Protein AF-A0A4R5XJB1-F1 (afdb_monomer)

Secondary structure (DSSP, 8-state):
-HHHHHHHHHHHHHHHHHHHHHH-----THHHHHHHHHHHHHHHHTT-HHHHHHHHHHHHHHHHHHHHHHH-

Radius of gyration: 12.3 Å; Cα contacts (8 Å, |Δi|>4): 86; chains: 1; bounding box: 27×18×34 Å

Mean predicted aligned error: 3.43 Å

Sequence (72 aa):
MKIKASFLFFLAGILIWVPKLLMQLESPIWLTFVLGAAGLAFAIASRHFLLMAANFLLMISVFILMGIENYM

Nearest PDB structures (foldseek):
  3ro3-assembly1_A  TM=8.207E-01  e=6.209E+00  Mus musculus

Foldseek 3Di:
DLLVLLVVLLVVLCVQVVCCVPVVDPGPNVSSLVSLVSSLVSCVVVVPVVSNVSSVCSNVVSVVVVCVVPPD

Solvent-accessible surface area (backbone atoms only — not comparable to full-atom values): 3657 Å² total; per-residue (Å²): 110,52,55,60,52,15,50,49,26,36,51,56,18,46,67,52,47,49,46,34,74,76,66,66,46,98,58,75,56,68,53,22,28,55,26,8,52,53,10,23,54,29,11,58,77,55,70,37,63,71,48,28,53,52,12,47,50,51,26,53,48,40,58,54,49,53,46,49,72,75,75,107

Structure (mmCIF, N/CA/C/O backbone):
data_AF-A0A4R5XJB1-F1
#
_entry.id   AF-A0A4R5XJB1-F1
#
loop_
_atom_site.group_PDB
_atom_site.id
_atom_site.type_symbol
_atom_site.label_atom_id
_atom_site.label_alt_id
_atom_site.label_comp_id
_atom_site.label_asym_id
_atom_site.label_entity_id
_atom_site.label_seq_id
_atom_site.pdbx_PDB_ins_code
_atom_site.Cartn_x
_atom_site.Cartn_y
_atom_site.Cartn_z
_atom_site.occupancy
_atom_site.B_iso_or_equiv
_atom_site.auth_seq_id
_atom_site.auth_comp_id
_atom_site.auth_asym_id
_atom_site.auth_atom_id
_atom_site.pdbx_PDB_model_num
ATOM 1 N N . MET A 1 1 ? -13.011 -6.884 13.497 1.00 70.12 1 MET A N 1
ATOM 2 C CA . MET A 1 1 ? -12.992 -7.713 12.265 1.00 70.12 1 MET A CA 1
ATOM 3 C C . MET A 1 1 ? -12.636 -6.916 11.010 1.00 70.12 1 MET A C 1
ATOM 5 O O . MET A 1 1 ? -11.683 -7.299 10.350 1.00 70.12 1 MET A O 1
ATOM 9 N N . LYS A 1 2 ? -13.303 -5.788 10.717 1.00 81.69 2 LYS A N 1
ATOM 10 C CA . LYS A 1 2 ? -13.079 -4.966 9.503 1.00 81.69 2 LYS A CA 1
ATOM 11 C C . LYS A 1 2 ? -11.614 -4.558 9.254 1.00 81.69 2 LYS A C 1
ATOM 13 O O . LYS A 1 2 ? -11.124 -4.685 8.142 1.00 81.69 2 LYS A O 1
ATOM 18 N N . ILE A 1 3 ? -10.893 -4.164 10.307 1.00 89.81 3 ILE A N 1
ATOM 19 C CA . ILE A 1 3 ? -9.476 -3.783 10.200 1.00 89.81 3 ILE A CA 1
ATOM 20 C C . ILE A 1 3 ? -8.555 -4.954 9.824 1.00 89.81 3 ILE A C 1
ATOM 22 O O . ILE A 1 3 ? -7.642 -4.788 9.024 1.00 89.81 3 ILE A O 1
ATOM 26 N N . LYS A 1 4 ? -8.835 -6.159 10.344 1.00 92.06 4 LYS A N 1
ATOM 27 C CA . LYS A 1 4 ? -8.074 -7.374 10.015 1.00 92.06 4 LYS A CA 1
ATOM 28 C C . LYS A 1 4 ? -8.268 -7.749 8.545 1.00 92.06 4 LYS A C 1
ATOM 30 O O . LYS A 1 4 ? -7.308 -8.129 7.894 1.00 92.06 4 LYS A O 1
ATOM 35 N N . ALA A 1 5 ? -9.488 -7.583 8.026 1.00 92.06 5 ALA A N 1
ATOM 36 C CA . ALA A 1 5 ? -9.777 -7.777 6.607 1.00 92.06 5 ALA A CA 1
ATOM 37 C C . ALA A 1 5 ? -9.009 -6.771 5.735 1.00 92.06 5 ALA A C 1
ATOM 39 O O . ALA A 1 5 ? -8.324 -7.181 4.809 1.00 92.06 5 ALA A O 1
ATOM 40 N N . SER A 1 6 ? -9.037 -5.475 6.075 1.00 93.88 6 SER A N 1
ATOM 41 C CA . SER A 1 6 ? -8.249 -4.451 5.369 1.00 93.88 6 SER A CA 1
ATOM 42 C C . SER A 1 6 ? -6.749 -4.775 5.340 1.00 93.88 6 SER A C 1
ATOM 44 O O . SER A 1 6 ? -6.114 -4.677 4.294 1.00 93.88 6 SER A O 1
ATOM 46 N N . PHE A 1 7 ? -6.195 -5.221 6.470 1.00 95.50 7 PHE A N 1
ATOM 47 C CA . PHE A 1 7 ? -4.794 -5.626 6.558 1.00 95.50 7 PHE A CA 1
ATOM 48 C C . PHE A 1 7 ? -4.484 -6.882 5.727 1.00 95.50 7 PHE A C 1
ATOM 50 O O . PHE A 1 7 ? -3.445 -6.936 5.078 1.00 95.50 7 PHE A O 1
ATOM 57 N N . LEU A 1 8 ? -5.390 -7.866 5.692 1.00 96.62 8 LEU A N 1
ATOM 58 C CA . LEU A 1 8 ? -5.257 -9.051 4.836 1.00 96.62 8 LEU A CA 1
ATOM 59 C C . LEU A 1 8 ? -5.237 -8.684 3.348 1.00 96.62 8 LEU A C 1
ATOM 61 O O . LEU A 1 8 ? -4.380 -9.179 2.622 1.00 96.62 8 LEU A O 1
ATOM 65 N N . PHE A 1 9 ? -6.133 -7.798 2.901 1.00 96.12 9 PHE A N 1
ATOM 66 C CA . PHE A 1 9 ? -6.140 -7.317 1.515 1.00 96.12 9 PHE A CA 1
ATOM 67 C C . PHE A 1 9 ? -4.859 -6.559 1.165 1.00 96.12 9 PHE A C 1
ATOM 69 O O . PHE A 1 9 ? -4.275 -6.796 0.108 1.00 96.12 9 PHE A O 1
ATOM 76 N N . PHE A 1 10 ? -4.380 -5.716 2.081 1.00 96.12 10 PHE A N 1
ATOM 77 C CA . PHE A 1 10 ? -3.114 -5.011 1.919 1.00 96.12 10 PHE A CA 1
ATOM 78 C C . PHE A 1 10 ? -1.928 -5.979 1.782 1.00 96.12 10 PHE A C 1
ATOM 80 O O . PHE A 1 10 ? -1.142 -5.861 0.843 1.00 96.12 10 PHE A O 1
ATOM 87 N N . LEU A 1 11 ? -1.821 -6.971 2.673 1.00 96.94 11 LEU A N 1
ATOM 88 C CA . LEU A 1 11 ? -0.767 -7.987 2.613 1.00 96.94 11 LEU A CA 1
ATOM 89 C C . LEU A 1 11 ? -0.835 -8.813 1.328 1.00 96.94 11 LEU A C 1
ATOM 91 O O . LEU A 1 11 ? 0.193 -9.021 0.692 1.00 96.94 11 LEU A O 1
ATOM 95 N N . ALA A 1 12 ? -2.028 -9.255 0.923 1.00 95.44 12 ALA A N 1
ATOM 96 C CA . ALA A 1 12 ? -2.211 -9.999 -0.320 1.00 95.44 12 ALA A CA 1
ATOM 97 C C . ALA A 1 12 ? -1.771 -9.174 -1.539 1.00 95.44 12 ALA A C 1
ATOM 99 O O . ALA A 1 12 ? -1.085 -9.694 -2.413 1.00 95.44 12 ALA A O 1
ATOM 100 N N . GLY A 1 13 ? -2.104 -7.879 -1.574 1.00 95.19 13 GLY A N 1
ATOM 101 C CA . GLY A 1 13 ? -1.654 -6.988 -2.639 1.00 95.19 13 GLY A CA 1
ATOM 102 C C . GLY A 1 13 ? -0.134 -6.803 -2.638 1.00 95.19 13 GLY A C 1
ATOM 103 O O . GLY A 1 13 ? 0.486 -6.912 -3.692 1.00 95.19 13 GLY A O 1
ATOM 104 N N . ILE A 1 14 ? 0.496 -6.622 -1.472 1.00 95.00 14 ILE A N 1
ATOM 105 C CA . ILE A 1 14 ? 1.965 -6.562 -1.354 1.00 95.00 14 ILE A CA 1
ATOM 106 C C . ILE A 1 14 ? 2.626 -7.851 -1.849 1.00 95.00 14 ILE A C 1
ATOM 108 O O . ILE A 1 14 ? 3.628 -7.782 -2.556 1.00 95.00 14 ILE A O 1
ATOM 112 N N . LEU A 1 15 ? 2.068 -9.017 -1.520 1.00 94.44 15 LEU A N 1
ATOM 113 C CA . LEU A 1 15 ? 2.609 -10.309 -1.946 1.00 94.44 15 LEU A CA 1
ATOM 114 C C . LEU A 1 15 ? 2.571 -10.509 -3.464 1.00 94.44 15 LEU A C 1
ATOM 116 O O . LEU A 1 15 ? 3.348 -11.303 -3.975 1.00 94.44 15 LEU A O 1
ATOM 120 N N . ILE A 1 16 ? 1.706 -9.797 -4.184 1.00 92.44 16 ILE A N 1
ATOM 121 C CA . ILE A 1 16 ? 1.669 -9.812 -5.654 1.00 92.44 16 ILE A CA 1
ATOM 122 C C . ILE A 1 16 ? 2.566 -8.709 -6.226 1.00 92.44 16 ILE A C 1
ATOM 124 O O . ILE A 1 16 ? 3.286 -8.925 -7.202 1.00 92.44 16 ILE A O 1
ATOM 128 N N . TRP A 1 17 ? 2.541 -7.533 -5.598 1.00 93.75 17 TRP A N 1
ATOM 129 C CA . TRP A 1 17 ? 3.266 -6.343 -6.028 1.00 93.75 17 TRP A CA 1
ATOM 130 C C . TRP A 1 17 ? 4.786 -6.476 -5.877 1.00 93.75 17 TRP A C 1
ATOM 132 O O . TRP A 1 17 ? 5.527 -6.163 -6.804 1.00 93.75 17 TRP A O 1
ATOM 142 N N . VAL A 1 18 ? 5.266 -6.975 -4.732 1.00 93.12 18 VAL A N 1
ATOM 143 C CA . VAL A 1 18 ? 6.704 -7.065 -4.427 1.00 93.12 18 VAL A CA 1
ATOM 144 C C . VAL A 1 18 ? 7.438 -8.029 -5.367 1.00 93.12 18 VAL A C 1
ATOM 146 O O . VAL A 1 18 ? 8.465 -7.623 -5.911 1.00 93.12 18 VAL A O 1
ATOM 149 N N . PRO A 1 19 ? 6.956 -9.261 -5.629 1.00 90.75 19 PRO A N 1
ATOM 150 C CA . PRO A 1 19 ? 7.627 -10.155 -6.571 1.00 90.75 19 PRO A CA 1
ATOM 151 C C . PRO A 1 19 ? 7.650 -9.609 -8.000 1.00 90.75 19 PRO A C 1
ATOM 153 O O . PRO A 1 19 ? 8.647 -9.784 -8.693 1.00 90.75 19 PRO A O 1
ATOM 156 N N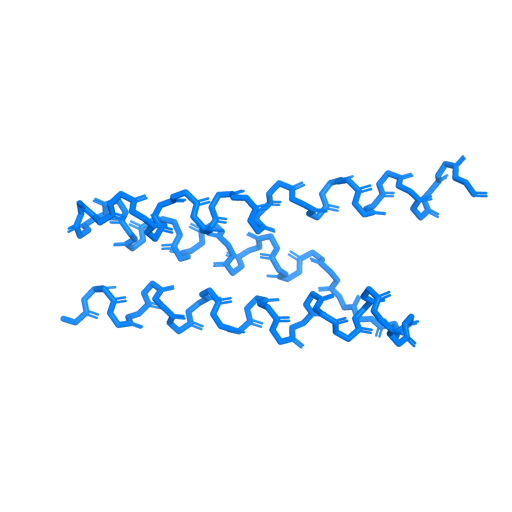 . LYS A 1 20 ? 6.602 -8.895 -8.435 1.00 88.25 20 LYS A N 1
ATOM 157 C CA . LYS A 1 20 ? 6.605 -8.218 -9.740 1.00 88.25 20 LYS A CA 1
ATOM 158 C C . LYS A 1 20 ? 7.714 -7.167 -9.808 1.00 88.25 20 LYS A C 1
ATOM 160 O O . LYS A 1 20 ? 8.470 -7.155 -10.770 1.00 88.25 20 LYS A O 1
ATOM 165 N N . LEU A 1 21 ? 7.847 -6.331 -8.774 1.00 87.88 21 LEU A N 1
ATOM 166 C CA . LEU A 1 21 ? 8.853 -5.266 -8.734 1.00 87.88 21 LEU A CA 1
ATOM 167 C C . LEU A 1 21 ? 10.289 -5.809 -8.64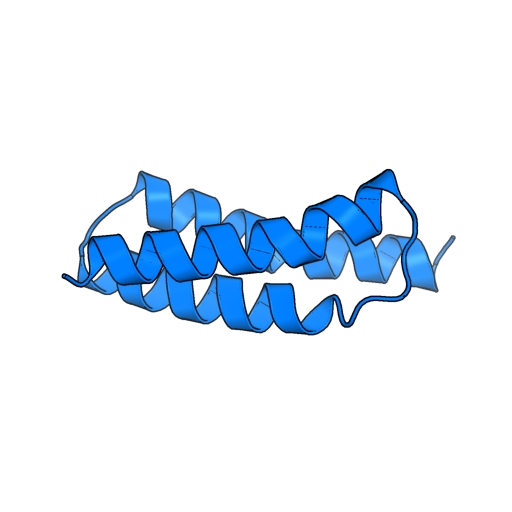9 1.00 87.88 21 LEU A C 1
ATOM 169 O O . LEU A 1 21 ? 11.171 -5.337 -9.358 1.00 87.88 21 LEU A O 1
ATOM 173 N N . LEU A 1 22 ? 10.537 -6.769 -7.753 1.00 91.94 22 LEU A N 1
ATOM 174 C CA . LEU A 1 22 ? 11.896 -7.213 -7.420 1.00 91.94 22 LEU A CA 1
ATOM 175 C C . LEU A 1 22 ? 12.387 -8.379 -8.276 1.00 91.94 22 LEU A C 1
ATOM 177 O O . LEU A 1 22 ? 13.587 -8.509 -8.492 1.00 91.94 22 LEU A O 1
ATOM 181 N N . MET A 1 23 ? 11.477 -9.245 -8.721 1.00 91.38 23 MET A N 1
ATOM 182 C CA . MET A 1 23 ? 11.813 -10.472 -9.449 1.00 91.38 23 MET A CA 1
ATOM 183 C C . MET A 1 23 ? 11.355 -10.425 -10.909 1.00 91.38 23 MET A C 1
ATOM 185 O O . MET A 1 23 ? 11.577 -11.395 -11.625 1.00 91.38 23 MET A O 1
ATOM 189 N N . GLN A 1 24 ? 10.703 -9.333 -11.339 1.00 83.19 24 GLN A N 1
ATOM 190 C CA . GLN A 1 24 ? 10.140 -9.167 -12.688 1.00 83.19 24 GLN A CA 1
ATOM 191 C C . GLN A 1 24 ? 9.226 -10.329 -13.103 1.00 83.19 24 GLN A C 1
ATOM 193 O O . GLN A 1 24 ? 9.071 -10.634 -14.282 1.00 83.19 24 GLN A O 1
ATOM 198 N N . LEU A 1 25 ? 8.611 -10.992 -12.119 1.00 84.94 25 LEU A N 1
ATOM 199 C CA . LEU A 1 25 ? 7.759 -12.143 -12.366 1.00 84.94 25 LEU A CA 1
ATOM 200 C C . LEU A 1 25 ? 6.500 -11.690 -13.106 1.00 84.94 25 LEU A C 1
ATOM 202 O O . LEU A 1 25 ? 5.862 -10.719 -12.692 1.00 84.94 25 LEU A O 1
ATOM 206 N N . GLU A 1 26 ? 6.107 -12.402 -14.162 1.00 81.31 26 GLU A N 1
ATOM 207 C CA . GLU A 1 26 ? 4.830 -12.160 -14.833 1.00 81.31 26 GLU A CA 1
ATOM 208 C C . GLU A 1 26 ? 3.673 -12.502 -13.889 1.00 81.31 26 GLU A C 1
ATOM 210 O O . GLU A 1 26 ? 3.227 -13.642 -13.773 1.00 81.31 26 GLU A O 1
ATOM 215 N N . SER A 1 27 ? 3.209 -11.489 -13.160 1.00 79.94 27 SER A N 1
ATOM 216 C CA . SER A 1 27 ? 2.059 -11.570 -12.273 1.00 79.94 27 SER A CA 1
ATOM 217 C C . SER A 1 27 ? 0.956 -10.618 -12.745 1.00 79.94 27 SER A C 1
ATOM 219 O O . SER A 1 27 ? 1.239 -9.567 -13.335 1.00 79.94 27 SER A O 1
ATOM 221 N N . PRO A 1 28 ? -0.322 -10.953 -12.495 1.00 85.75 28 PRO A N 1
ATOM 222 C CA . PRO A 1 28 ? -1.445 -10.079 -12.807 1.00 85.75 28 PRO A CA 1
ATOM 223 C C . PRO A 1 28 ? -1.455 -8.863 -11.865 1.00 85.75 28 PRO A C 1
ATOM 225 O O . PRO A 1 28 ? -2.191 -8.832 -10.880 1.00 85.75 28 PRO A O 1
ATOM 228 N N . ILE A 1 29 ? -0.651 -7.837 -12.168 1.00 88.44 29 ILE A N 1
ATOM 229 C CA . ILE A 1 29 ? -0.482 -6.639 -11.323 1.00 88.44 29 ILE A CA 1
ATOM 230 C C . ILE A 1 29 ? -1.791 -5.857 -11.120 1.00 88.44 29 ILE A C 1
ATOM 232 O O . ILE A 1 29 ? -1.976 -5.193 -10.102 1.00 88.44 29 ILE A O 1
ATOM 236 N N . TRP A 1 30 ? -2.749 -5.996 -12.041 1.00 89.19 30 TRP A N 1
ATOM 237 C CA . TRP A 1 30 ? -4.101 -5.454 -11.897 1.00 89.19 30 TRP A CA 1
ATOM 238 C C . TRP A 1 30 ? -4.838 -6.018 -10.668 1.00 89.19 30 TRP A C 1
ATOM 240 O O . TRP A 1 30 ? -5.693 -5.342 -10.099 1.00 89.19 30 TRP A O 1
ATOM 250 N N . LEU A 1 31 ? -4.491 -7.225 -10.204 1.00 92.56 31 LEU A N 1
ATOM 251 C CA . LEU A 1 31 ? -5.094 -7.813 -9.008 1.00 92.56 31 LEU A CA 1
ATOM 252 C C . LEU A 1 31 ? -4.703 -7.025 -7.751 1.00 92.56 31 LEU A C 1
ATOM 254 O O . LEU A 1 31 ? -5.521 -6.859 -6.850 1.00 92.56 31 LEU A O 1
ATOM 258 N N . THR A 1 32 ? -3.498 -6.449 -7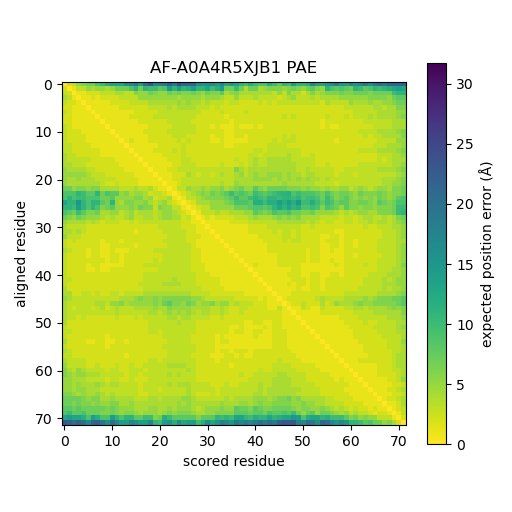.723 1.00 94.31 32 THR A N 1
ATOM 259 C CA . THR A 1 32 ? -3.049 -5.539 -6.661 1.00 94.31 32 THR A CA 1
ATOM 260 C C . THR A 1 32 ? -3.946 -4.302 -6.562 1.00 94.31 32 THR A 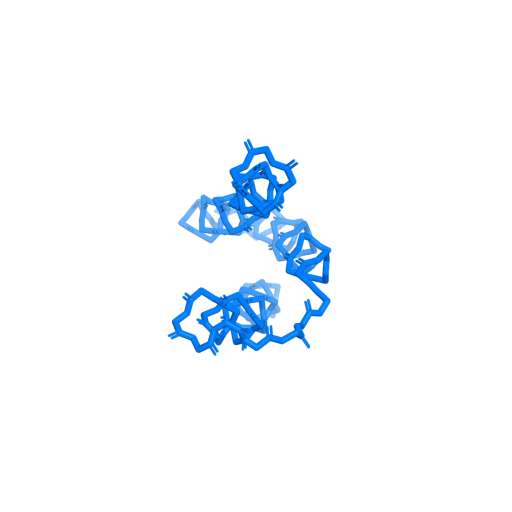C 1
ATOM 262 O O . THR A 1 32 ? -4.242 -3.853 -5.456 1.00 94.31 32 THR A O 1
ATOM 265 N N . PHE A 1 33 ? -4.447 -3.785 -7.692 1.00 94.75 33 PHE A N 1
ATOM 266 C CA . PHE A 1 33 ? -5.386 -2.658 -7.709 1.00 94.75 33 PHE A CA 1
ATOM 267 C C . PHE A 1 33 ? -6.718 -3.045 -7.060 1.00 94.75 33 PHE A C 1
ATOM 269 O O . PHE A 1 33 ? -7.213 -2.331 -6.188 1.00 94.75 33 PHE A O 1
ATOM 276 N N . VAL A 1 34 ? -7.265 -4.210 -7.422 1.00 96.25 34 VAL A N 1
ATOM 277 C CA . VAL A 1 34 ? -8.521 -4.722 -6.848 1.00 96.25 34 VAL A CA 1
ATOM 278 C C . VAL A 1 34 ? -8.379 -4.969 -5.344 1.00 96.25 34 VAL A C 1
ATOM 280 O O . VAL A 1 34 ? -9.246 -4.571 -4.565 1.00 96.25 34 VAL A O 1
ATOM 283 N N . LEU A 1 35 ? -7.268 -5.579 -4.920 1.00 96.12 35 LEU A N 1
ATOM 284 C CA . LEU A 1 35 ? -6.977 -5.833 -3.508 1.00 96.12 35 LEU A CA 1
ATOM 285 C C . LEU A 1 35 ? -6.783 -4.527 -2.727 1.00 96.12 35 LEU A C 1
ATOM 287 O O . LEU A 1 35 ? -7.348 -4.385 -1.644 1.00 96.12 35 LEU A O 1
ATOM 291 N N . GLY A 1 36 ? -6.069 -3.548 -3.290 1.00 96.12 36 GLY A N 1
ATOM 292 C CA . GLY A 1 36 ? -5.924 -2.213 -2.707 1.00 96.12 36 GLY A CA 1
ATOM 293 C C . GLY A 1 36 ? -7.267 -1.490 -2.561 1.00 96.12 36 GLY A C 1
ATOM 294 O O . GLY A 1 36 ? -7.575 -0.979 -1.486 1.00 96.12 36 GLY A O 1
ATOM 295 N N . ALA A 1 37 ? -8.125 -1.514 -3.586 1.00 96.50 37 ALA A N 1
ATOM 296 C CA . ALA A 1 37 ? -9.458 -0.911 -3.533 1.00 96.50 37 ALA A CA 1
ATOM 297 C C . ALA A 1 37 ? -10.361 -1.576 -2.474 1.00 96.50 37 ALA A C 1
ATOM 299 O O . ALA A 1 37 ? -11.004 -0.887 -1.675 1.00 96.50 37 ALA A O 1
ATOM 300 N N . ALA A 1 38 ? -10.368 -2.912 -2.410 1.00 96.62 38 ALA A N 1
ATOM 301 C CA . ALA A 1 38 ? -11.105 -3.658 -1.391 1.00 96.62 38 ALA A CA 1
ATOM 302 C C . ALA A 1 38 ? -10.581 -3.347 0.022 1.00 96.62 38 ALA A C 1
ATOM 304 O O . ALA A 1 38 ? -11.357 -3.020 0.925 1.00 96.62 38 ALA A O 1
ATOM 305 N N . GLY A 1 39 ? -9.259 -3.381 0.215 1.00 96.25 39 GLY A N 1
ATOM 306 C CA . GLY A 1 39 ? -8.616 -3.059 1.485 1.00 96.25 39 GLY A CA 1
ATOM 307 C C . GLY A 1 39 ? -8.881 -1.622 1.938 1.00 96.25 39 GLY A C 1
ATOM 308 O O . GLY A 1 39 ? -9.122 -1.396 3.129 1.00 96.25 39 GLY A O 1
ATOM 309 N N . LEU A 1 40 ? -8.929 -0.672 0.999 1.00 97.19 40 LEU A N 1
ATOM 310 C CA . LEU A 1 40 ? -9.286 0.726 1.235 1.00 97.19 40 LEU A CA 1
ATOM 311 C C . LEU A 1 40 ? -10.740 0.864 1.701 1.00 97.19 40 LEU A C 1
ATOM 313 O O . LEU A 1 40 ? -10.989 1.536 2.702 1.00 97.19 40 LEU A O 1
ATOM 317 N N . ALA A 1 41 ? -11.689 0.182 1.054 1.00 96.94 41 ALA A N 1
ATOM 318 C CA . ALA A 1 41 ? -13.094 0.197 1.465 1.00 96.94 41 ALA A CA 1
ATOM 319 C C . ALA A 1 41 ? -13.271 -0.294 2.916 1.00 96.94 41 ALA A C 1
ATOM 321 O O . ALA A 1 41 ? -13.957 0.345 3.721 1.00 96.94 41 ALA A O 1
ATOM 322 N N . PHE A 1 42 ? -12.585 -1.378 3.299 1.00 95.62 42 PHE A N 1
ATOM 323 C CA . PHE A 1 42 ? -12.586 -1.861 4.685 1.00 95.62 42 PHE A CA 1
ATOM 324 C C . PHE A 1 42 ? -11.873 -0.905 5.654 1.00 95.62 42 PHE A C 1
ATOM 326 O O . PHE A 1 42 ? -12.336 -0.737 6.788 1.00 95.62 42 PHE A O 1
ATOM 333 N N . ALA A 1 43 ? -10.786 -0.255 5.227 1.00 95.56 43 ALA A N 1
ATOM 334 C CA . ALA A 1 43 ? -10.077 0.736 6.034 1.00 95.56 43 ALA A CA 1
ATOM 335 C C . ALA A 1 43 ? -10.967 1.951 6.335 1.00 95.56 43 ALA A C 1
ATOM 337 O O . ALA A 1 43 ? -11.093 2.327 7.504 1.00 95.56 43 ALA A O 1
ATOM 338 N N . ILE A 1 44 ? -11.658 2.484 5.319 1.00 96.56 44 ILE A N 1
ATOM 339 C CA . ILE A 1 44 ? -12.634 3.579 5.437 1.00 96.56 44 ILE A CA 1
ATOM 340 C C . ILE A 1 44 ? -13.766 3.177 6.385 1.00 96.56 44 ILE A C 1
ATOM 342 O O . ILE A 1 44 ? -14.056 3.893 7.345 1.00 96.56 44 ILE A O 1
ATOM 346 N N . ALA A 1 45 ? -14.342 1.985 6.199 1.00 94.94 45 ALA A N 1
ATOM 347 C CA . ALA A 1 45 ? -15.412 1.472 7.057 1.00 94.94 45 ALA A CA 1
ATOM 348 C C . ALA A 1 45 ? -14.984 1.269 8.524 1.00 94.94 45 ALA A C 1
ATOM 350 O O . ALA A 1 45 ? -15.834 1.204 9.415 1.00 94.94 45 ALA A O 1
ATOM 351 N N . SER A 1 46 ? -13.679 1.141 8.780 1.00 93.38 46 SER A N 1
ATOM 352 C CA . SER A 1 46 ? -13.089 1.052 10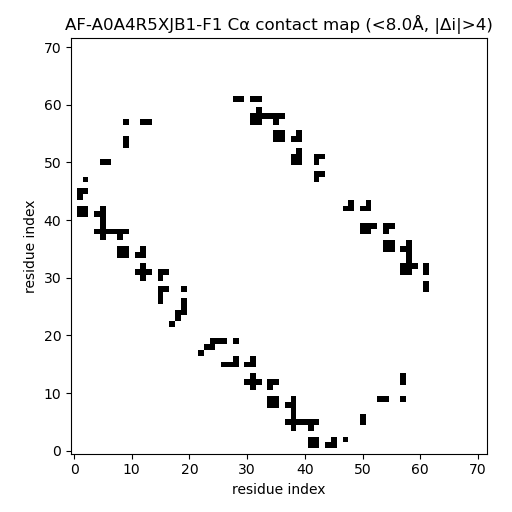.121 1.00 93.38 46 SER A CA 1
ATOM 353 C C . SER A 1 46 ? -12.500 2.369 10.642 1.00 93.38 46 SER A C 1
ATOM 355 O O . SER A 1 46 ? -12.024 2.394 11.773 1.00 93.38 46 SER A O 1
ATOM 357 N N . ARG A 1 47 ? -12.544 3.452 9.847 1.00 94.38 47 ARG A N 1
ATOM 358 C CA . ARG A 1 47 ? -11.932 4.764 10.135 1.00 94.38 47 ARG A CA 1
ATOM 359 C C . ARG A 1 47 ? -10.432 4.690 10.466 1.00 94.38 47 ARG A C 1
ATOM 361 O O . ARG A 1 47 ? -9.924 5.492 11.244 1.00 94.38 47 ARG A O 1
ATOM 368 N N . HIS A 1 48 ? -9.706 3.739 9.872 1.00 95.12 48 HIS A N 1
ATOM 369 C CA . HIS A 1 48 ? -8.280 3.540 10.144 1.00 95.12 48 HIS A CA 1
ATOM 370 C C . HIS A 1 48 ? -7.382 4.239 9.112 1.00 95.12 48 HIS A C 1
ATOM 372 O O . HIS A 1 48 ? -7.026 3.658 8.085 1.00 95.12 48 HIS A O 1
ATOM 378 N N . PHE A 1 49 ? -6.998 5.488 9.394 1.00 94.94 49 PHE A N 1
ATOM 379 C CA . PHE A 1 49 ? -6.278 6.373 8.462 1.00 94.94 49 PHE A CA 1
ATOM 380 C C . PHE A 1 49 ? -4.996 5.781 7.877 1.00 94.94 49 PHE A C 1
ATOM 382 O O . PHE A 1 49 ? -4.779 5.879 6.672 1.00 94.94 49 PHE A O 1
ATOM 389 N N . LEU A 1 50 ? -4.187 5.098 8.688 1.00 96.44 50 LEU A N 1
ATOM 390 C CA . LEU A 1 50 ? -2.928 4.522 8.214 1.00 96.44 50 LEU A CA 1
ATOM 391 C C . LEU A 1 50 ? -3.157 3.406 7.182 1.00 96.44 50 LEU A C 1
ATOM 393 O O . LEU A 1 50 ? -2.448 3.324 6.185 1.00 96.44 50 LEU A O 1
ATOM 397 N N . LEU A 1 51 ? -4.204 2.596 7.371 1.00 95.50 51 LEU A N 1
ATOM 398 C CA . LEU A 1 51 ? -4.562 1.542 6.413 1.00 95.50 51 LEU A CA 1
ATOM 399 C C . LEU A 1 51 ? -5.259 2.110 5.181 1.00 95.50 51 LEU A C 1
ATOM 401 O O . LEU A 1 51 ? -5.118 1.540 4.103 1.00 95.50 51 LEU A O 1
ATOM 405 N N . MET A 1 52 ? -5.984 3.225 5.322 1.00 97.50 52 MET A N 1
ATOM 406 C CA . MET A 1 52 ? -6.535 3.942 4.175 1.00 97.50 52 MET A CA 1
ATOM 407 C C . MET A 1 52 ? -5.401 4.423 3.269 1.00 97.50 52 MET A C 1
ATOM 409 O O . MET A 1 52 ? -5.376 4.073 2.094 1.00 97.50 52 MET A O 1
ATOM 413 N N . ALA A 1 53 ? -4.418 5.135 3.827 1.00 97.69 53 ALA A N 1
ATOM 414 C CA . ALA A 1 53 ? -3.267 5.616 3.069 1.00 97.69 53 ALA A CA 1
ATOM 415 C C . ALA A 1 53 ? -2.469 4.462 2.438 1.00 97.69 53 ALA A C 1
ATOM 417 O O . ALA A 1 53 ? -2.173 4.507 1.248 1.00 97.69 53 ALA A O 1
ATOM 418 N N . ALA A 1 54 ? -2.184 3.401 3.199 1.00 97.00 54 ALA A N 1
ATOM 419 C CA . ALA A 1 54 ? -1.418 2.258 2.707 1.00 97.00 54 ALA A CA 1
ATOM 420 C C . ALA A 1 54 ? -2.107 1.538 1.531 1.00 97.00 54 ALA A C 1
ATOM 422 O O . ALA A 1 54 ? -1.482 1.305 0.498 1.00 97.00 54 ALA A O 1
ATOM 423 N N . ASN A 1 55 ? -3.406 1.237 1.650 1.00 97.31 55 ASN A N 1
ATOM 424 C CA . ASN A 1 55 ? -4.165 0.597 0.573 1.00 97.31 55 ASN A CA 1
ATOM 425 C C . ASN A 1 55 ? -4.342 1.511 -0.647 1.00 97.31 55 ASN A C 1
ATOM 427 O O . ASN A 1 55 ? -4.292 1.039 -1.779 1.00 97.31 55 ASN A O 1
ATOM 431 N N . PHE A 1 56 ? -4.508 2.817 -0.432 1.00 97.38 56 PHE A N 1
ATOM 432 C CA . PHE A 1 56 ? -4.599 3.799 -1.510 1.00 97.38 56 PHE A CA 1
ATOM 433 C C . PHE A 1 56 ? -3.286 3.925 -2.296 1.00 97.38 56 PHE A C 1
ATOM 435 O O . PHE A 1 56 ? -3.302 3.901 -3.524 1.00 97.38 56 PHE A O 1
ATOM 442 N N . LEU A 1 57 ? -2.145 3.994 -1.604 1.00 97.19 57 LEU A N 1
ATOM 443 C CA . LEU A 1 57 ? -0.826 4.022 -2.242 1.00 97.19 57 LEU A CA 1
ATOM 444 C C . LEU A 1 57 ? -0.547 2.734 -3.021 1.00 97.19 57 LEU A C 1
ATOM 446 O O . LEU A 1 57 ? -0.071 2.799 -4.150 1.00 97.19 57 LEU A O 1
ATOM 450 N N . LEU A 1 58 ? -0.894 1.578 -2.447 1.00 95.44 58 LEU A N 1
ATOM 451 C CA . LEU A 1 58 ? -0.772 0.283 -3.117 1.00 95.44 58 LEU A CA 1
ATOM 452 C C . LEU A 1 58 ? -1.660 0.189 -4.369 1.00 95.44 58 LEU A C 1
ATOM 454 O O . LEU A 1 58 ? -1.272 -0.414 -5.361 1.00 95.44 58 LEU A O 1
ATOM 458 N N . MET A 1 59 ? -2.845 0.800 -4.337 1.00 95.62 59 MET A N 1
ATOM 459 C CA . MET A 1 59 ? -3.744 0.870 -5.489 1.00 95.62 59 MET A CA 1
ATOM 460 C C . MET A 1 59 ? -3.172 1.766 -6.597 1.00 95.62 59 MET A C 1
ATOM 462 O O . MET A 1 59 ? -3.176 1.380 -7.764 1.00 95.62 59 MET A O 1
ATOM 466 N N . ILE A 1 60 ? -2.663 2.952 -6.248 1.00 95.44 60 ILE A N 1
ATOM 467 C CA . ILE A 1 60 ? -2.112 3.906 -7.223 1.00 95.44 60 ILE A CA 1
ATOM 468 C C . ILE A 1 60 ? -0.809 3.404 -7.844 1.00 95.44 60 ILE A C 1
ATOM 470 O O . ILE A 1 60 ? -0.574 3.628 -9.033 1.00 95.44 60 ILE A O 1
ATOM 474 N N . SER A 1 61 ? 0.030 2.709 -7.074 1.00 93.44 61 SER A N 1
ATOM 475 C CA . SER A 1 61 ? 1.327 2.222 -7.554 1.00 93.44 61 SER A CA 1
ATOM 476 C C . SER A 1 61 ? 1.208 1.281 -8.757 1.00 93.44 61 SER A C 1
ATOM 478 O O . SER A 1 61 ? 2.142 1.196 -9.551 1.00 93.44 61 SER A O 1
ATOM 480 N N . VAL A 1 62 ? 0.055 0.629 -8.942 1.00 92.25 62 VAL A N 1
ATOM 481 C CA . VAL A 1 62 ? -0.238 -0.198 -10.120 1.00 92.25 62 VAL A CA 1
ATOM 482 C C . VAL A 1 62 ? -0.215 0.622 -11.408 1.00 92.25 62 VAL A C 1
ATOM 484 O O . VAL A 1 62 ? 0.365 0.174 -12.390 1.00 92.25 62 VAL A O 1
ATOM 487 N N . PHE A 1 63 ? -0.778 1.833 -11.417 1.00 91.12 63 PHE A N 1
ATOM 488 C CA . PHE A 1 63 ? -0.764 2.686 -12.611 1.00 91.12 63 PHE A CA 1
ATOM 489 C C . PHE A 1 63 ? 0.638 3.191 -12.937 1.00 91.12 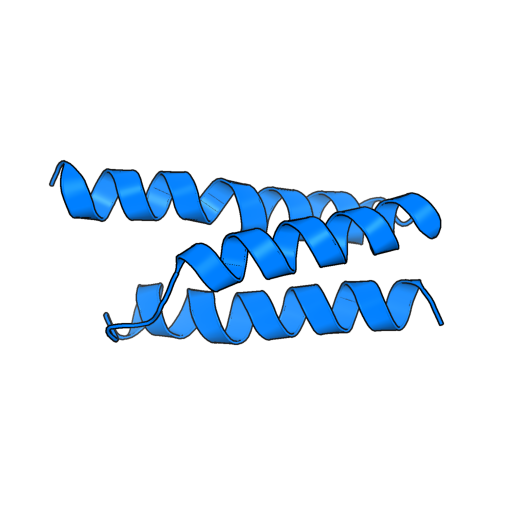63 PHE A C 1
ATOM 491 O O . PHE A 1 63 ? 0.993 3.299 -14.106 1.00 91.12 63 PHE A O 1
ATOM 498 N N . ILE A 1 64 ? 1.443 3.462 -11.906 1.00 90.56 64 ILE A N 1
ATOM 499 C CA . ILE A 1 64 ? 2.847 3.845 -12.079 1.00 90.56 64 ILE A CA 1
ATOM 500 C C . ILE A 1 64 ? 3.618 2.688 -12.723 1.00 90.56 64 ILE A C 1
ATOM 502 O O . ILE A 1 64 ? 4.305 2.898 -13.717 1.00 90.56 64 ILE A O 1
ATOM 506 N N . LEU A 1 65 ? 3.455 1.465 -12.209 1.00 88.62 65 LEU A N 1
ATOM 507 C CA . LEU A 1 65 ? 4.093 0.268 -12.763 1.00 88.62 65 LEU A CA 1
ATOM 508 C C . LEU A 1 65 ? 3.650 -0.030 -14.193 1.00 88.62 65 LEU A C 1
ATOM 510 O O . LEU A 1 65 ? 4.493 -0.232 -15.057 1.00 88.62 65 LEU A O 1
ATOM 514 N N . MET A 1 66 ? 2.343 0.002 -14.463 1.00 87.31 66 MET A N 1
ATOM 515 C CA . MET A 1 66 ? 1.828 -0.182 -15.820 1.00 87.31 66 MET A CA 1
ATOM 516 C C . MET A 1 66 ? 2.340 0.902 -16.772 1.00 87.31 66 MET A C 1
ATOM 518 O O . MET A 1 66 ? 2.618 0.608 -17.929 1.00 87.31 66 MET A O 1
ATOM 522 N N . GLY A 1 67 ? 2.472 2.146 -16.307 1.00 87.56 67 GLY A N 1
ATOM 523 C CA . GLY A 1 67 ? 3.080 3.215 -17.092 1.00 87.56 67 GLY A CA 1
ATOM 524 C C . GLY A 1 67 ? 4.536 2.901 -17.437 1.00 87.56 67 GLY A C 1
ATOM 525 O O . GLY A 1 67 ? 4.921 2.976 -18.596 1.00 87.56 67 GLY A O 1
ATOM 526 N N . ILE A 1 68 ? 5.332 2.482 -16.456 1.00 86.25 68 ILE A N 1
ATOM 527 C CA . ILE A 1 68 ? 6.730 2.108 -16.695 1.00 86.25 68 ILE A CA 1
ATOM 528 C C . ILE A 1 68 ? 6.818 0.942 -17.693 1.00 86.25 68 ILE A C 1
ATOM 530 O O . ILE A 1 68 ? 7.572 1.039 -18.647 1.00 86.25 68 ILE A O 1
ATOM 534 N N . GLU A 1 69 ? 6.012 -0.111 -17.533 1.00 82.81 69 GLU A N 1
ATOM 535 C CA . GLU A 1 69 ? 6.049 -1.300 -18.404 1.00 82.81 69 GLU A CA 1
ATOM 53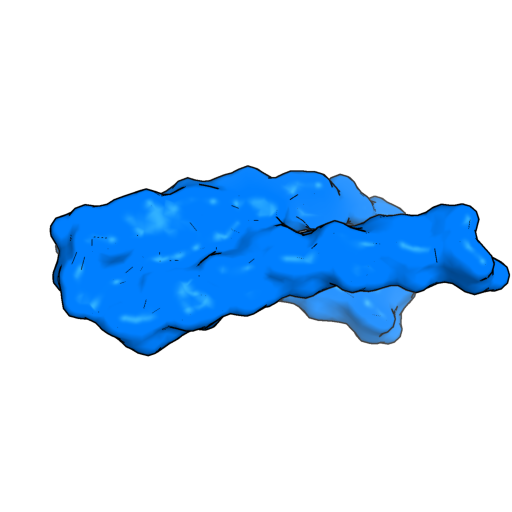6 C C . GLU A 1 69 ? 5.606 -1.049 -19.854 1.00 82.81 69 GLU A C 1
ATOM 538 O O . GLU A 1 69 ? 6.024 -1.783 -20.742 1.00 82.81 69 GLU A O 1
ATOM 543 N N . ASN A 1 70 ? 4.732 -0.067 -20.106 1.00 80.56 70 ASN A N 1
ATOM 544 C CA . ASN A 1 70 ? 4.203 0.185 -21.454 1.00 80.56 70 ASN A CA 1
ATOM 545 C C . ASN A 1 70 ? 4.909 1.332 -22.197 1.00 80.56 70 ASN A C 1
ATOM 54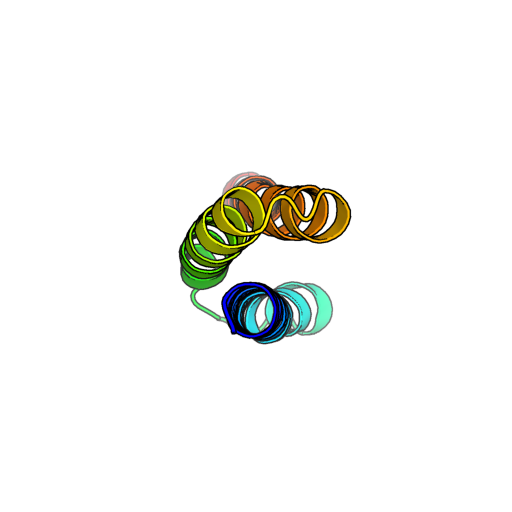7 O O . ASN A 1 70 ? 4.748 1.437 -23.412 1.00 80.56 70 ASN A O 1
ATOM 551 N N . TYR A 1 71 ? 5.625 2.216 -21.492 1.00 76.62 71 TYR A N 1
ATOM 552 C CA . TYR A 1 71 ? 6.232 3.419 -22.081 1.00 76.62 71 TYR A CA 1
ATOM 553 C C . TYR A 1 71 ? 7.771 3.456 -22.024 1.00 76.62 71 TYR A C 1
ATOM 555 O O . TYR A 1 71 ? 8.353 4.337 -22.661 1.00 76.62 71 TYR A O 1
ATOM 563 N N . MET A 1 72 ? 8.425 2.554 -21.284 1.00 60.66 72 MET A N 1
ATOM 564 C CA . MET A 1 72 ? 9.883 2.333 -21.313 1.00 60.66 72 MET A CA 1
ATOM 565 C C . MET A 1 72 ? 10.209 1.004 -21.984 1.00 60.66 72 MET A C 1
ATOM 567 O O . MET A 1 72 ? 11.247 0.967 -22.681 1.00 60.66 72 MET A O 1
#

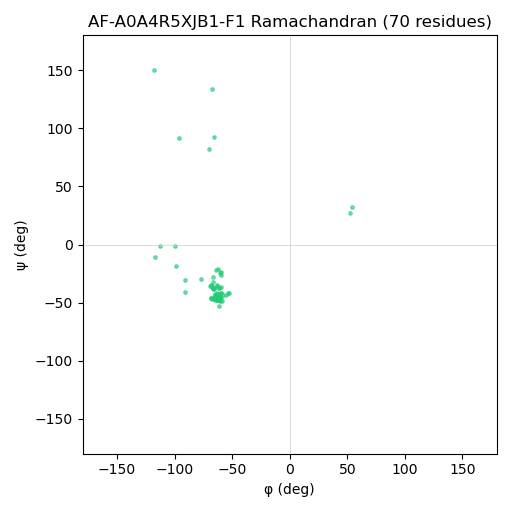pLDDT: mean 91.63, std 6.69, range [60.66, 97.69]